Protein AF-A0A661FXD0-F1 (afdb_monomer)

Nearest PDB structures (foldseek):
  3cra-assembly1_B  TM=9.175E-01  e=1.785E-03  Escherichia coli K-12

Secondary structure (DSSP, 8-state):
-----HHHHHHHHHHHHHHHHHHHHHHHTT--HHHHHHHHHHHHHHHHHHHHHHHHHTT--GGGS-HHHHHHHHHHHHHHHHHHT--

pLDDT: mean 80.23, std 15.44, range [31.92, 96.69]

Sequence (87 aa):
AAECSANDQQIADELGDVLFSVVNLARHLSVDPEQALAQANQKFEKRFRDMEQEANSSRRQFSNMDMNTLDACWQAAKKRCSVSDGN

Solvent-accessible surface area (backbone atoms only — not comparable to full-atom values): 5010 Å² total; per-residue (Å²): 130,87,82,73,49,76,64,54,52,50,52,52,52,55,51,47,53,51,53,50,51,52,45,50,50,28,52,75,70,73,41,60,53,68,60,52,50,51,51,51,49,52,54,48,51,53,32,50,52,48,38,52,52,53,27,59,74,67,75,43,61,73,90,78,54,52,70,70,55,51,50,53,40,47,55,52,25,50,57,58,52,61,66,70,82,71,123

Structure (mmCIF, N/CA/C/O backbone):
data_AF-A0A661FXD0-F1
#
_entry.id   AF-A0A661FXD0-F1
#
loop_
_atom_site.group_PDB
_atom_site.id
_atom_site.type_symbol
_atom_site.label_atom_id
_atom_site.label_alt_id
_atom_site.label_comp_id
_atom_site.label_asym_id
_atom_site.label_entity_id
_atom_site.label_seq_id
_atom_site.pdbx_PDB_ins_code
_atom_site.Cartn_x
_atom_site.Cartn_y
_atom_site.Cartn_z
_atom_site.occupancy
_atom_site.B_iso_or_equiv
_atom_site.auth_seq_id
_atom_site.auth_comp_id
_atom_site.auth_asym_id
_atom_site.auth_atom_id
_atom_site.pdbx_PDB_model_num
ATOM 1 N N . ALA A 1 1 ? 16.578 19.937 11.139 1.00 37.34 1 ALA A N 1
ATOM 2 C CA . ALA A 1 1 ? 15.158 19.559 11.244 1.00 37.34 1 ALA A CA 1
ATOM 3 C C . ALA A 1 1 ? 14.444 20.313 10.141 1.00 37.34 1 ALA A C 1
ATOM 5 O O . ALA A 1 1 ? 14.618 21.522 10.077 1.00 37.34 1 ALA A O 1
ATOM 6 N N . ALA A 1 2 ? 13.829 19.602 9.197 1.00 47.59 2 ALA A N 1
ATOM 7 C CA . ALA A 1 2 ? 13.165 20.227 8.060 1.00 47.59 2 ALA A CA 1
ATOM 8 C C . ALA A 1 2 ? 12.013 21.102 8.572 1.00 47.59 2 ALA A C 1
ATOM 10 O O . ALA A 1 2 ? 11.206 20.642 9.377 1.00 47.59 2 ALA A O 1
ATOM 11 N N . GLU A 1 3 ? 11.991 22.365 8.157 1.00 51.69 3 GLU A N 1
ATOM 12 C CA . GLU A 1 3 ? 10.857 23.263 8.350 1.00 51.69 3 GLU A CA 1
ATOM 13 C C . GLU A 1 3 ? 9.692 22.706 7.524 1.00 51.69 3 GLU A C 1
ATOM 15 O O . GLU A 1 3 ? 9.636 22.917 6.315 1.00 51.69 3 GLU A O 1
ATOM 20 N N . CYS A 1 4 ? 8.798 21.933 8.148 1.00 47.75 4 CYS A N 1
ATOM 21 C CA . CYS A 1 4 ? 7.518 21.600 7.529 1.00 47.75 4 CYS A CA 1
ATOM 22 C C . CYS A 1 4 ? 6.756 22.913 7.367 1.00 47.75 4 CYS A C 1
ATOM 24 O O . CYS A 1 4 ? 6.403 23.564 8.355 1.00 47.75 4 CYS A O 1
ATOM 26 N N . SER A 1 5 ? 6.550 23.330 6.121 1.00 58.53 5 SER A N 1
ATOM 27 C CA . SER A 1 5 ? 5.728 24.494 5.829 1.00 58.53 5 SER A CA 1
ATOM 28 C C . SER A 1 5 ? 4.309 24.221 6.342 1.00 58.53 5 SER A C 1
ATOM 30 O O . SER A 1 5 ? 3.881 23.069 6.401 1.00 58.53 5 SER A O 1
ATOM 32 N N . ALA A 1 6 ? 3.550 25.249 6.731 1.00 65.38 6 ALA A N 1
ATOM 33 C CA . ALA A 1 6 ? 2.181 25.063 7.235 1.00 65.38 6 ALA A CA 1
ATOM 34 C C . ALA A 1 6 ? 1.290 24.228 6.283 1.00 65.38 6 ALA A C 1
ATOM 36 O O . ALA A 1 6 ? 0.368 23.554 6.730 1.00 65.38 6 ALA A O 1
ATOM 37 N N . ASN A 1 7 ? 1.619 24.227 4.987 1.00 80.00 7 ASN A N 1
ATOM 38 C CA . ASN A 1 7 ? 0.986 23.412 3.958 1.00 80.00 7 ASN A CA 1
ATOM 39 C C . ASN A 1 7 ? 1.298 21.910 4.100 1.00 80.00 7 ASN A C 1
ATOM 41 O O . ASN A 1 7 ? 0.411 21.082 3.936 1.00 80.00 7 ASN A O 1
ATOM 45 N N . ASP A 1 8 ? 2.530 21.542 4.457 1.00 84.69 8 ASP A N 1
ATOM 46 C CA . ASP A 1 8 ? 2.916 20.137 4.651 1.00 84.69 8 ASP A CA 1
ATOM 47 C C . ASP A 1 8 ? 2.199 19.525 5.861 1.00 84.69 8 ASP A C 1
ATOM 49 O O . ASP A 1 8 ? 1.812 18.358 5.828 1.00 84.69 8 ASP A O 1
ATOM 53 N N . GLN A 1 9 ? 1.972 20.326 6.909 1.00 87.75 9 GLN A N 1
ATOM 54 C CA . GLN A 1 9 ? 1.188 19.898 8.067 1.00 87.75 9 GLN A CA 1
ATOM 55 C C . GLN A 1 9 ? -0.285 19.689 7.698 1.00 87.75 9 GLN A C 1
ATOM 57 O O . GLN A 1 9 ? -0.854 18.664 8.051 1.00 87.75 9 GLN A O 1
ATOM 62 N N . GLN A 1 10 ? -0.877 20.609 6.931 1.00 89.00 10 GLN A N 1
ATOM 63 C CA . GLN A 1 10 ? -2.250 20.453 6.439 1.00 89.00 10 GLN A CA 1
ATOM 64 C C . GLN A 1 10 ? -2.401 19.218 5.543 1.00 89.00 10 GLN A C 1
ATOM 66 O O . GLN A 1 10 ? -3.364 18.474 5.680 1.00 89.00 10 GLN A O 1
ATOM 71 N N . ILE A 1 11 ? -1.428 18.950 4.667 1.00 93.12 11 ILE A N 1
ATOM 72 C CA . ILE A 1 11 ? -1.419 17.737 3.839 1.00 93.12 11 ILE A CA 1
ATOM 73 C C . ILE A 1 11 ? -1.355 16.479 4.712 1.00 93.12 11 ILE A C 1
ATOM 75 O O . ILE A 1 11 ? -2.056 15.507 4.430 1.00 93.12 11 ILE A O 1
ATOM 79 N N . ALA A 1 12 ? -0.522 16.477 5.756 1.00 92.56 12 ALA A N 1
ATOM 80 C CA . ALA A 1 12 ? -0.419 15.347 6.674 1.00 92.56 12 ALA A CA 1
ATOM 81 C C . ALA A 1 12 ? -1.730 15.102 7.439 1.00 92.56 12 ALA A C 1
ATOM 83 O O . ALA A 1 12 ? -2.133 13.946 7.581 1.00 92.56 12 ALA A O 1
ATOM 84 N N . ASP A 1 13 ? -2.400 16.170 7.875 1.00 93.12 13 ASP A N 1
ATOM 85 C CA . ASP A 1 13 ? -3.679 16.097 8.585 1.00 93.12 13 ASP A CA 1
ATOM 86 C C . ASP A 1 13 ? -4.780 15.515 7.673 1.00 93.12 13 ASP A C 1
ATOM 88 O O . ASP A 1 13 ? -5.406 14.513 8.023 1.00 93.12 13 ASP A O 1
ATOM 92 N N . GLU A 1 14 ? -4.937 16.043 6.454 1.00 94.81 14 GLU A N 1
ATOM 93 C CA . GLU A 1 14 ? -5.913 15.544 5.468 1.00 94.81 14 GLU A CA 1
ATOM 94 C C . GLU A 1 14 ? -5.627 14.090 5.051 1.00 94.81 14 GLU A C 1
ATOM 96 O O . GLU A 1 14 ? -6.534 13.265 4.904 1.00 94.81 14 GLU A O 1
ATOM 101 N N . LEU A 1 15 ? -4.349 13.727 4.889 1.00 94.94 15 LEU A N 1
ATOM 102 C CA . LEU A 1 15 ? -3.959 12.343 4.613 1.00 94.94 15 LEU A CA 1
ATOM 103 C C . LEU A 1 15 ? -4.317 11.418 5.787 1.00 94.94 15 LEU A C 1
ATOM 105 O O . LEU A 1 15 ? -4.739 10.279 5.565 1.00 94.94 15 LEU A O 1
ATOM 109 N N . GLY A 1 16 ? -4.178 11.905 7.021 1.00 94.88 16 GLY A N 1
ATOM 110 C CA . GLY A 1 16 ? -4.612 11.215 8.232 1.00 94.88 16 GLY A CA 1
ATOM 111 C C . GLY A 1 16 ? -6.108 10.900 8.213 1.00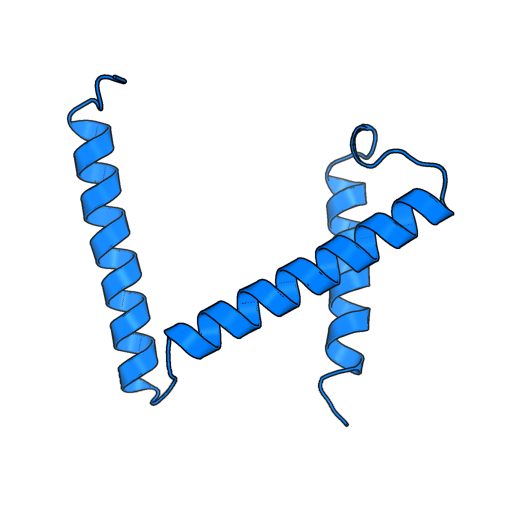 94.88 16 GLY A C 1
ATOM 112 O O . GLY A 1 16 ? -6.488 9.749 8.442 1.00 94.88 16 GLY A O 1
ATOM 113 N N . ASP A 1 17 ? -6.944 11.872 7.852 1.00 96.31 17 ASP A N 1
ATOM 114 C CA . ASP A 1 17 ? -8.399 11.700 7.759 1.00 96.31 17 ASP A CA 1
ATOM 115 C C . ASP A 1 17 ? -8.808 10.689 6.678 1.00 96.31 17 ASP A C 1
ATOM 117 O O . ASP A 1 17 ? -9.711 9.865 6.886 1.00 96.31 17 ASP A O 1
ATOM 121 N N . VAL A 1 18 ? -8.104 10.672 5.541 1.00 96.69 18 VAL A N 1
ATOM 122 C CA . VAL A 1 18 ? -8.302 9.657 4.493 1.00 96.69 18 VAL A CA 1
ATOM 123 C C . VAL A 1 18 ? -7.949 8.263 5.012 1.00 96.69 18 VAL A C 1
ATOM 125 O O . VAL A 1 18 ? -8.744 7.331 4.865 1.00 96.69 18 VAL A O 1
ATOM 128 N N . LEU A 1 19 ? -6.786 8.100 5.651 1.00 94.88 19 LEU A N 1
ATOM 129 C CA . LEU A 1 19 ? -6.364 6.812 6.211 1.00 94.88 19 LEU A CA 1
ATOM 130 C C . LEU A 1 19 ? -7.332 6.329 7.298 1.00 94.88 19 LEU A C 1
ATOM 132 O O . LEU A 1 19 ? -7.719 5.158 7.303 1.00 94.88 19 LEU A O 1
ATOM 136 N N . PHE A 1 20 ? -7.784 7.226 8.174 1.00 94.94 20 PHE A N 1
ATOM 137 C CA . PHE A 1 20 ? -8.779 6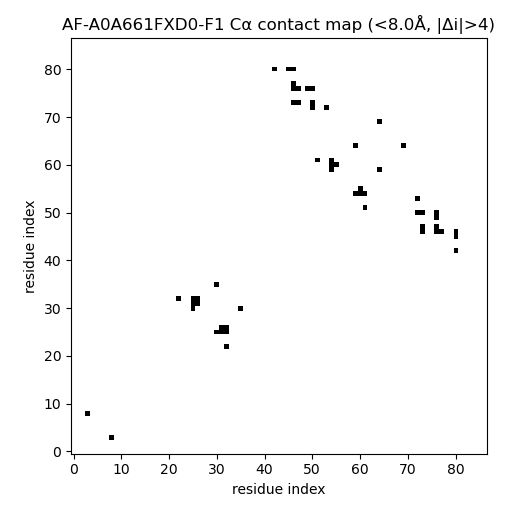.923 9.200 1.00 94.94 20 PHE A CA 1
ATOM 138 C C . PHE A 1 20 ? -10.114 6.480 8.590 1.00 94.94 20 PHE A C 1
ATOM 140 O O . PHE A 1 20 ? -10.704 5.487 9.023 1.00 94.94 20 PHE A O 1
ATOM 147 N N . SER A 1 21 ? -10.564 7.158 7.533 1.00 96.62 21 SER A N 1
ATOM 148 C CA . SER A 1 21 ? -11.774 6.785 6.794 1.00 96.62 21 SER A CA 1
ATOM 149 C C . SER A 1 21 ? -11.664 5.385 6.178 1.00 96.62 21 SER A C 1
ATOM 151 O O . SER A 1 21 ? -12.608 4.597 6.267 1.00 96.62 21 SER A O 1
ATOM 153 N N . VAL A 1 22 ? -10.501 5.027 5.621 1.00 95.56 22 VAL A N 1
ATOM 154 C CA . VAL A 1 22 ? -10.232 3.679 5.085 1.00 95.56 22 VAL A CA 1
ATOM 155 C C . VAL A 1 22 ? -10.236 2.620 6.192 1.00 95.56 22 VAL A C 1
ATOM 157 O O . VAL A 1 22 ? -10.827 1.552 6.019 1.00 95.56 22 VAL A O 1
ATOM 160 N N . VAL A 1 23 ? -9.631 2.911 7.346 1.00 94.69 23 VAL A N 1
ATOM 161 C CA . VAL A 1 23 ? -9.648 2.011 8.512 1.00 94.69 23 VAL A CA 1
ATOM 162 C C . VAL A 1 23 ? -11.079 1.785 9.005 1.00 94.69 23 VAL A C 1
ATOM 164 O O . VAL A 1 23 ? -11.468 0.645 9.261 1.00 94.69 23 VAL A O 1
ATOM 167 N N . ASN A 1 24 ? -11.894 2.838 9.086 1.00 94.56 24 ASN A N 1
ATOM 168 C CA . ASN A 1 24 ? -13.301 2.707 9.463 1.00 94.56 24 ASN A CA 1
ATOM 169 C C . ASN A 1 24 ? -14.091 1.881 8.450 1.00 94.56 24 ASN A C 1
ATOM 171 O O . ASN A 1 24 ? -14.877 1.022 8.849 1.00 94.56 24 ASN A O 1
ATOM 175 N N . LEU A 1 25 ? -13.853 2.074 7.151 1.00 94.81 25 LEU A N 1
ATOM 176 C CA . LEU A 1 25 ? -14.462 1.246 6.114 1.00 94.81 25 LEU A CA 1
ATOM 177 C C . LEU A 1 25 ? -14.100 -0.236 6.290 1.00 94.81 25 LEU A C 1
ATOM 179 O O . LEU A 1 25 ? -14.989 -1.084 6.243 1.00 94.81 25 LEU A O 1
ATOM 183 N N . ALA A 1 26 ? -12.829 -0.558 6.550 1.00 94.00 26 ALA A N 1
ATOM 184 C CA . ALA A 1 26 ? -12.408 -1.933 6.821 1.00 94.00 26 ALA A CA 1
ATOM 185 C C . ALA A 1 26 ? -13.170 -2.532 8.017 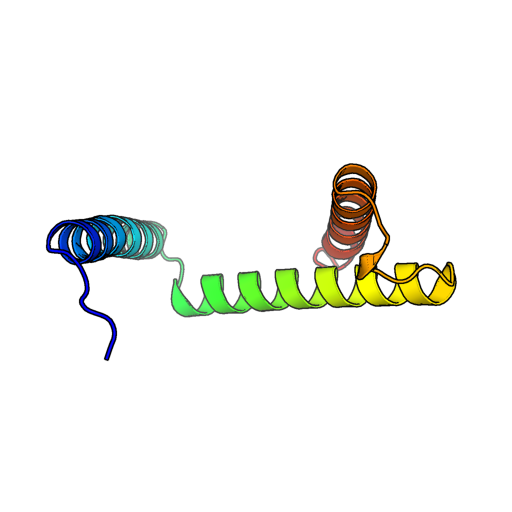1.00 94.00 26 ALA A C 1
ATOM 187 O O . ALA A 1 26 ? -13.707 -3.636 7.911 1.00 94.00 26 ALA A O 1
ATOM 188 N N . ARG A 1 27 ? -13.329 -1.767 9.109 1.00 92.12 27 ARG A N 1
ATOM 189 C CA . ARG A 1 27 ? -14.127 -2.186 10.276 1.00 92.12 27 ARG A CA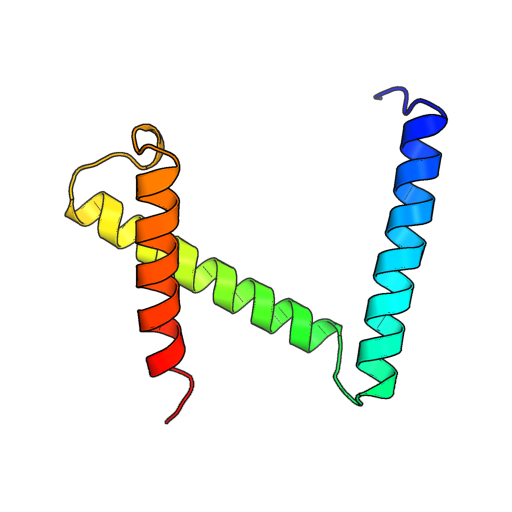 1
ATOM 190 C C . ARG A 1 27 ? -15.597 -2.421 9.924 1.00 92.12 27 ARG A C 1
ATOM 192 O O . ARG A 1 27 ? -16.160 -3.422 10.358 1.00 92.12 27 ARG A O 1
ATOM 199 N N . HIS A 1 28 ? -16.211 -1.547 9.124 1.00 94.75 28 HIS A N 1
ATOM 200 C CA . HIS A 1 28 ? -17.591 -1.725 8.653 1.00 94.75 28 HIS A CA 1
ATOM 201 C C . HIS A 1 28 ? -17.765 -2.988 7.801 1.00 94.75 28 HIS A C 1
ATOM 203 O O . HIS A 1 28 ? -18.810 -3.631 7.863 1.00 94.75 28 HIS A O 1
ATOM 209 N N . LEU A 1 29 ? -16.735 -3.372 7.049 1.00 94.81 29 LEU A N 1
ATOM 210 C CA . LEU A 1 29 ? -16.703 -4.601 6.256 1.00 94.81 29 LEU A CA 1
ATOM 211 C C . LEU A 1 29 ? -16.287 -5.841 7.067 1.00 94.81 29 LEU A C 1
ATOM 213 O O . LEU A 1 29 ? -16.158 -6.919 6.493 1.00 94.81 29 LEU A O 1
ATOM 217 N N . SER A 1 30 ? -16.093 -5.716 8.386 1.00 93.81 30 SER A N 1
ATOM 218 C CA . SER A 1 30 ? -15.576 -6.783 9.262 1.00 93.81 30 SER A CA 1
ATOM 219 C C . SER A 1 30 ? -14.211 -7.336 8.823 1.00 93.81 30 SER A C 1
ATOM 221 O O . SER A 1 30 ? -13.891 -8.497 9.071 1.00 93.81 30 SER A O 1
ATOM 223 N N . VAL A 1 31 ? -13.400 -6.502 8.172 1.00 93.69 31 VAL A N 1
ATOM 224 C CA . VAL A 1 31 ? -12.019 -6.807 7.790 1.00 93.69 31 VAL A CA 1
ATOM 225 C C . VAL A 1 31 ? -11.084 -6.207 8.835 1.00 93.69 31 VAL A C 1
ATOM 227 O O . VAL A 1 31 ? -11.233 -5.046 9.213 1.00 93.69 31 VAL A O 1
ATOM 230 N N . ASP A 1 32 ? -10.098 -6.982 9.282 1.00 92.19 32 ASP A N 1
ATOM 231 C CA . ASP A 1 32 ? -9.015 -6.472 10.122 1.00 92.19 32 ASP A CA 1
ATOM 232 C C . ASP A 1 32 ? -8.054 -5.627 9.255 1.00 92.19 32 ASP A C 1
ATOM 234 O O . ASP A 1 32 ? -7.396 -6.176 8.363 1.00 92.19 32 ASP A O 1
ATOM 238 N N . PRO A 1 33 ? -7.978 -4.298 9.466 1.00 90.56 33 PRO A N 1
ATOM 239 C CA . PRO A 1 33 ? -7.162 -3.412 8.642 1.00 90.56 33 PRO A CA 1
ATOM 240 C C . PRO A 1 33 ? -5.658 -3.676 8.788 1.00 90.56 33 PRO A C 1
ATOM 242 O O . PRO A 1 33 ? -4.926 -3.514 7.813 1.00 90.56 33 PRO A O 1
ATOM 245 N N . GLU A 1 34 ? -5.191 -4.105 9.965 1.00 91.44 34 GLU A N 1
ATOM 246 C CA . GLU A 1 34 ? -3.780 -4.421 10.203 1.00 91.44 34 GLU A CA 1
ATOM 247 C C . GLU A 1 34 ? -3.389 -5.674 9.420 1.00 91.44 34 GLU A C 1
ATOM 249 O O . GLU A 1 34 ? -2.411 -5.666 8.668 1.00 91.44 34 GLU A O 1
ATOM 254 N N . GLN A 1 35 ? -4.202 -6.730 9.513 1.00 91.56 35 GLN A N 1
ATOM 255 C CA . GLN A 1 35 ? -3.969 -7.955 8.749 1.00 91.56 35 GLN A CA 1
ATOM 256 C C . GLN A 1 35 ? -4.090 -7.721 7.240 1.00 91.56 35 GLN A C 1
ATOM 258 O O . GLN A 1 35 ? -3.266 -8.224 6.475 1.00 91.56 35 GLN A O 1
ATOM 263 N N . ALA A 1 36 ? -5.079 -6.941 6.794 1.00 90.44 36 ALA A N 1
ATOM 264 C CA . A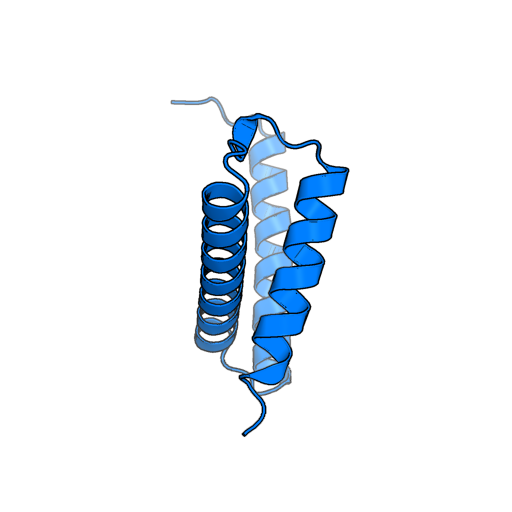LA A 1 36 ? -5.243 -6.605 5.382 1.00 90.44 36 ALA A CA 1
ATOM 265 C C . ALA A 1 36 ? -4.026 -5.842 4.835 1.00 90.44 36 ALA A C 1
ATOM 267 O O . ALA A 1 36 ? -3.536 -6.156 3.746 1.00 90.44 36 ALA A O 1
ATOM 268 N N . LEU A 1 37 ? -3.496 -4.887 5.607 1.00 91.38 37 LEU A N 1
ATOM 269 C CA . LEU A 1 37 ? -2.283 -4.155 5.254 1.00 91.38 37 LEU A CA 1
ATOM 270 C C . LEU A 1 37 ? -1.050 -5.069 5.249 1.00 91.38 37 LEU A C 1
ATOM 272 O O . LEU A 1 37 ? -0.262 -5.025 4.305 1.00 91.38 37 LEU A O 1
ATOM 276 N N . ALA A 1 38 ? -0.901 -5.943 6.247 1.00 91.44 38 ALA A N 1
ATOM 277 C CA . ALA A 1 38 ? 0.194 -6.909 6.308 1.00 91.44 38 ALA A CA 1
ATOM 278 C C . ALA A 1 38 ? 0.192 -7.854 5.093 1.00 91.44 38 ALA A C 1
ATOM 280 O O . ALA A 1 38 ? 1.229 -8.061 4.462 1.00 91.44 38 ALA A O 1
ATOM 281 N N . GLN A 1 39 ? -0.977 -8.368 4.700 1.00 90.75 39 GLN A N 1
ATOM 282 C CA . GLN A 1 39 ? -1.126 -9.192 3.498 1.00 90.75 39 GLN A CA 1
ATOM 283 C C . GLN A 1 39 ? -0.825 -8.407 2.216 1.00 90.75 39 GLN A C 1
ATOM 285 O O . GLN A 1 39 ? -0.200 -8.938 1.295 1.00 90.75 39 GLN A O 1
ATOM 290 N N . ALA A 1 40 ? -1.249 -7.143 2.134 1.00 89.75 40 ALA A N 1
ATOM 291 C CA . ALA A 1 40 ? -0.924 -6.281 1.002 1.00 89.75 40 ALA A CA 1
ATOM 292 C C . ALA A 1 40 ? 0.594 -6.059 0.883 1.00 89.75 40 ALA A C 1
ATOM 294 O O . ALA A 1 40 ? 1.139 -6.193 -0.216 1.00 89.75 40 ALA A O 1
ATOM 295 N N . ASN A 1 41 ? 1.278 -5.819 2.006 1.00 91.88 41 ASN A N 1
ATOM 296 C CA . ASN A 1 41 ? 2.733 -5.672 2.065 1.00 91.88 41 ASN A CA 1
ATOM 297 C C . ASN A 1 41 ? 3.452 -6.956 1.636 1.00 91.88 41 ASN A C 1
ATOM 299 O O . ASN A 1 41 ? 4.342 -6.896 0.793 1.00 91.88 41 ASN A O 1
ATOM 303 N N . GLN A 1 42 ? 3.023 -8.125 2.120 1.00 89.56 42 GLN A N 1
ATOM 304 C CA . GLN A 1 42 ? 3.582 -9.415 1.693 1.00 89.56 42 GLN A CA 1
ATOM 305 C C . GLN A 1 42 ? 3.390 -9.661 0.189 1.00 89.56 42 GLN A C 1
ATOM 307 O O . GLN A 1 42 ? 4.310 -10.107 -0.498 1.00 89.56 42 GLN A O 1
ATOM 312 N N . LYS A 1 43 ? 2.211 -9.333 -0.360 1.00 86.81 43 LYS A N 1
ATOM 313 C CA . LYS A 1 43 ? 1.948 -9.422 -1.807 1.00 86.81 43 LYS A CA 1
ATOM 314 C C . LYS A 1 43 ? 2.840 -8.474 -2.603 1.00 86.81 43 LYS A C 1
ATOM 316 O O . LYS A 1 43 ? 3.299 -8.846 -3.682 1.00 86.81 43 LYS A O 1
ATOM 321 N N . PHE A 1 44 ? 3.068 -7.263 -2.100 1.00 89.12 44 PHE A N 1
ATOM 322 C CA . PHE A 1 44 ? 3.976 -6.302 -2.718 1.00 89.12 44 PHE A CA 1
ATOM 323 C C . PHE A 1 44 ? 5.417 -6.821 -2.709 1.00 89.12 44 PHE A C 1
ATOM 325 O O . PHE A 1 44 ? 6.053 -6.868 -3.760 1.00 89.12 44 PHE A O 1
ATOM 332 N N . GLU A 1 45 ? 5.894 -7.292 -1.558 1.00 90.25 45 GLU A N 1
ATOM 333 C CA . GLU A 1 45 ? 7.234 -7.850 -1.393 1.00 90.25 45 GLU A CA 1
ATOM 334 C C . GLU A 1 45 ? 7.468 -9.050 -2.317 1.00 90.25 45 GLU A C 1
ATOM 336 O O . GLU A 1 45 ? 8.477 -9.101 -3.019 1.00 90.25 45 GLU A O 1
ATOM 341 N N . LYS A 1 46 ? 6.518 -9.991 -2.380 1.00 87.56 46 LYS A N 1
ATOM 342 C CA . LYS A 1 46 ? 6.609 -11.165 -3.260 1.00 87.56 46 LYS A CA 1
ATOM 343 C C . LYS A 1 46 ? 6.731 -10.754 -4.727 1.00 87.56 46 LYS A C 1
ATOM 345 O O . LYS A 1 46 ? 7.623 -11.227 -5.422 1.00 87.56 46 LYS A O 1
ATOM 350 N N . ARG A 1 47 ? 5.893 -9.817 -5.187 1.00 85.69 47 ARG A N 1
ATOM 351 C CA . ARG A 1 47 ? 5.963 -9.300 -6.565 1.00 85.69 47 ARG A CA 1
ATOM 352 C C . ARG A 1 47 ? 7.284 -8.595 -6.844 1.00 85.69 47 ARG A C 1
ATOM 354 O O . ARG A 1 47 ? 7.831 -8.762 -7.927 1.00 85.69 47 ARG A O 1
ATOM 361 N N . PHE A 1 48 ? 7.793 -7.830 -5.883 1.00 86.25 48 PHE A N 1
ATOM 362 C CA . PHE A 1 48 ? 9.068 -7.140 -6.029 1.00 86.25 48 PHE A CA 1
ATOM 363 C C . PHE A 1 48 ? 10.233 -8.131 -6.148 1.00 86.25 48 PHE A C 1
ATOM 365 O O . PHE A 1 48 ? 11.040 -8.016 -7.068 1.00 86.25 48 PHE A O 1
ATOM 372 N N . ARG A 1 49 ? 10.267 -9.163 -5.295 1.00 85.75 49 ARG A N 1
ATOM 373 C CA . ARG A 1 49 ? 11.253 -10.253 -5.379 1.00 85.75 49 ARG A CA 1
ATOM 374 C C . ARG A 1 49 ? 11.165 -11.007 -6.709 1.00 85.75 49 ARG A C 1
ATOM 376 O O . ARG A 1 49 ? 12.194 -11.284 -7.317 1.00 85.75 49 ARG A O 1
ATOM 383 N N . ASP A 1 50 ? 9.957 -11.296 -7.193 1.00 84.25 50 ASP A N 1
ATOM 384 C CA . ASP A 1 50 ? 9.754 -11.944 -8.496 1.00 84.25 50 ASP A CA 1
ATOM 385 C C . ASP A 1 50 ? 10.298 -11.081 -9.643 1.00 84.25 50 ASP A C 1
ATOM 387 O O . ASP A 1 50 ? 10.935 -11.592 -10.564 1.00 84.25 50 ASP A O 1
ATOM 391 N N . MET A 1 51 ? 10.065 -9.766 -9.602 1.00 82.56 51 MET A N 1
ATOM 392 C CA . MET A 1 51 ? 10.648 -8.863 -10.593 1.00 82.56 51 MET A CA 1
ATOM 393 C C . MET A 1 51 ? 12.177 -8.847 -10.502 1.00 82.56 51 MET A C 1
ATOM 395 O O . MET A 1 51 ? 12.844 -8.855 -11.535 1.00 82.56 51 MET A O 1
ATOM 399 N N . GLU A 1 52 ? 12.748 -8.816 -9.295 1.00 82.75 52 GLU A N 1
ATOM 400 C CA . GLU A 1 52 ? 14.201 -8.813 -9.087 1.00 82.75 52 GLU A CA 1
ATOM 401 C C . GLU A 1 52 ? 14.854 -10.084 -9.657 1.00 82.75 52 GLU A C 1
ATOM 403 O O . GLU A 1 52 ? 15.882 -10.014 -10.336 1.00 82.75 52 GLU A O 1
ATOM 408 N N . GLN A 1 53 ? 14.222 -11.245 -9.466 1.00 82.31 53 GLN A N 1
ATOM 409 C CA . GLN A 1 53 ? 14.670 -12.511 -10.054 1.00 82.31 53 GLN A CA 1
ATOM 410 C C . GLN A 1 53 ? 14.644 -12.496 -11.589 1.00 82.31 53 GLN A C 1
ATOM 412 O O . GLN A 1 53 ? 15.595 -12.958 -12.226 1.00 82.31 53 GLN A O 1
ATOM 417 N N . GLU A 1 54 ? 13.594 -11.941 -12.196 1.00 78.12 54 GLU A N 1
ATOM 418 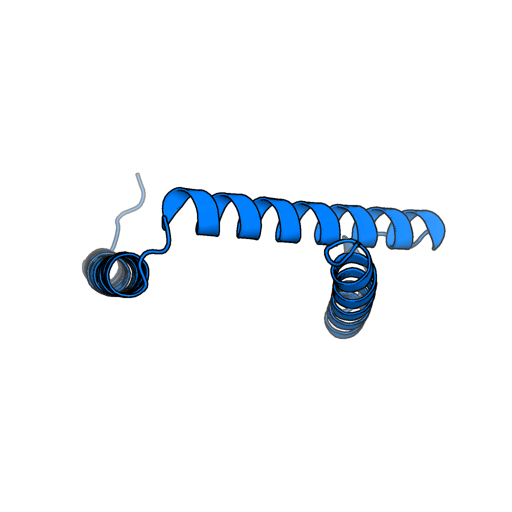C CA . GLU A 1 54 ? 13.481 -11.790 -13.656 1.00 78.12 54 GLU A CA 1
ATOM 419 C C . GLU A 1 54 ? 14.561 -10.859 -14.220 1.00 78.12 54 GLU A C 1
ATOM 421 O O . GLU A 1 54 ? 15.191 -11.152 -15.244 1.00 78.12 54 GLU A O 1
ATOM 426 N N . ALA A 1 55 ? 14.827 -9.750 -13.528 1.00 77.75 55 ALA A N 1
ATOM 427 C CA . ALA A 1 55 ? 15.863 -8.801 -13.916 1.00 77.75 55 ALA A CA 1
ATOM 428 C C . ALA A 1 55 ? 17.263 -9.429 -13.860 1.00 77.75 55 ALA A C 1
ATOM 430 O O . ALA A 1 55 ? 18.033 -9.321 -14.823 1.00 77.75 55 ALA A O 1
ATOM 431 N N . ASN A 1 56 ? 17.553 -10.164 -12.781 1.00 76.50 56 ASN A N 1
ATOM 432 C CA . ASN A 1 56 ? 18.802 -10.904 -12.615 1.00 76.50 56 ASN A CA 1
ATOM 433 C C . ASN A 1 56 ? 18.973 -11.982 -13.695 1.00 76.50 56 ASN A C 1
ATOM 435 O O . ASN A 1 56 ? 20.041 -12.085 -14.303 1.00 76.50 56 ASN A O 1
ATOM 439 N N . SER A 1 57 ? 17.909 -12.729 -14.001 1.00 75.44 57 SER A N 1
ATOM 440 C CA . SER A 1 57 ? 17.906 -13.757 -15.055 1.00 75.44 57 SER A CA 1
ATOM 441 C C . SER A 1 57 ? 18.150 -13.162 -16.445 1.00 75.44 57 SER A C 1
ATOM 443 O O . SER A 1 57 ? 18.843 -13.751 -17.274 1.00 75.44 57 SER A O 1
ATOM 445 N N . SER A 1 58 ? 17.650 -11.950 -16.681 1.00 69.50 58 SER A N 1
ATOM 446 C CA . SER A 1 58 ? 17.807 -11.222 -17.943 1.00 69.50 58 SER A CA 1
ATOM 447 C C . SER A 1 58 ? 19.140 -10.463 -18.065 1.00 69.50 58 SER A C 1
ATOM 449 O O . SER A 1 58 ? 19.349 -9.775 -19.066 1.00 69.50 58 SER A O 1
ATOM 451 N N . ARG A 1 59 ? 20.035 -10.539 -17.059 1.00 67.75 59 ARG A N 1
ATOM 452 C CA . ARG A 1 59 ? 21.265 -9.720 -16.920 1.00 67.75 59 ARG A CA 1
ATOM 453 C C . ARG A 1 59 ? 21.041 -8.213 -17.113 1.00 67.75 59 ARG A C 1
ATOM 455 O O . ARG A 1 59 ? 21.954 -7.486 -17.506 1.00 67.75 59 ARG A O 1
ATOM 462 N N . ARG A 1 60 ? 19.828 -7.727 -16.856 1.00 64.75 60 ARG A N 1
ATOM 463 C CA . ARG A 1 60 ? 19.486 -6.306 -16.945 1.00 64.75 60 ARG A CA 1
ATOM 464 C C . ARG A 1 60 ? 19.407 -5.761 -15.531 1.00 64.75 60 ARG A C 1
ATOM 466 O O . ARG A 1 60 ? 18.651 -6.275 -14.715 1.00 64.75 60 ARG A O 1
ATOM 473 N N . GLN A 1 61 ? 20.174 -4.715 -15.239 1.00 64.62 61 GLN A N 1
ATOM 474 C CA . GLN A 1 61 ? 20.025 -4.010 -13.971 1.00 64.62 61 GLN A CA 1
ATOM 475 C C . GLN A 1 61 ? 18.663 -3.317 -13.928 1.00 64.62 61 GLN A C 1
ATOM 477 O O . GLN A 1 61 ? 18.288 -2.620 -14.871 1.00 64.62 61 GLN A O 1
ATOM 482 N N . PHE A 1 62 ? 17.953 -3.488 -12.814 1.00 64.19 62 PHE A N 1
ATOM 483 C CA . PHE A 1 62 ? 16.659 -2.857 -12.543 1.00 64.19 62 PHE A CA 1
ATOM 484 C C . PHE A 1 62 ? 16.695 -1.334 -12.730 1.00 64.19 62 PHE A C 1
ATOM 486 O O . PHE A 1 62 ? 15.753 -0.743 -13.244 1.00 64.19 62 PHE A O 1
ATOM 493 N N . SER A 1 63 ? 17.825 -0.714 -12.375 1.00 66.38 63 SER A N 1
ATOM 494 C CA . SER A 1 63 ? 18.082 0.724 -12.505 1.00 66.38 63 SER A CA 1
ATOM 495 C C . SER A 1 63 ? 18.121 1.231 -13.948 1.00 66.38 63 SER A C 1
ATOM 497 O O . SER A 1 63 ? 17.983 2.427 -14.169 1.00 66.38 63 SER A O 1
ATOM 499 N N . ASN A 1 64 ? 18.322 0.338 -14.921 1.00 68.75 64 ASN A N 1
ATOM 500 C CA . ASN A 1 64 ? 18.452 0.687 -16.337 1.00 68.75 64 ASN A CA 1
ATOM 501 C C . ASN A 1 64 ? 17.198 0.309 -17.143 1.00 68.75 64 ASN A C 1
ATOM 503 O O . ASN A 1 64 ? 17.208 0.401 -18.370 1.00 68.75 64 ASN A O 1
ATOM 507 N N . MET A 1 65 ? 16.142 -0.171 -16.480 1.00 68.81 65 MET A N 1
ATOM 508 C CA . MET A 1 65 ? 14.878 -0.500 -17.131 1.00 68.81 65 MET A CA 1
ATOM 509 C C . MET A 1 65 ? 14.000 0.744 -17.256 1.00 68.81 65 MET A C 1
ATOM 511 O O . MET A 1 65 ? 13.850 1.510 -16.309 1.00 68.81 65 MET A O 1
ATOM 515 N N . ASP A 1 66 ? 13.389 0.917 -18.427 1.00 79.94 66 ASP A N 1
ATOM 516 C CA . ASP A 1 66 ? 12.373 1.947 -18.641 1.00 79.94 66 ASP A CA 1
ATOM 517 C C . ASP A 1 66 ? 11.130 1.681 -17.773 1.00 79.94 66 ASP A C 1
ATOM 519 O O . ASP A 1 66 ? 10.796 0.527 -17.485 1.00 79.94 66 ASP A O 1
ATOM 523 N N . MET A 1 67 ? 10.403 2.742 -17.412 1.00 77.00 67 MET A N 1
ATOM 524 C CA . MET A 1 67 ? 9.184 2.670 -16.601 1.00 77.00 67 MET A CA 1
ATOM 525 C C . MET A 1 67 ? 8.146 1.722 -17.220 1.00 77.00 67 MET A C 1
ATOM 527 O O . MET A 1 67 ? 7.523 0.946 -16.499 1.00 77.00 67 MET A O 1
ATOM 531 N N . ASN A 1 68 ? 8.026 1.693 -18.553 1.00 81.62 68 ASN A N 1
ATOM 532 C CA . ASN A 1 68 ? 7.129 0.760 -19.247 1.00 81.62 68 ASN A CA 1
ATOM 533 C C . ASN A 1 68 ? 7.560 -0.704 -19.084 1.00 81.62 68 ASN A C 1
ATOM 535 O O . ASN A 1 68 ? 6.729 -1.605 -18.990 1.00 81.62 68 ASN A O 1
ATOM 539 N N . THR A 1 69 ? 8.871 -0.953 -19.043 1.00 76.75 69 THR A N 1
ATOM 540 C CA . THR A 1 69 ? 9.415 -2.301 -18.826 1.00 76.75 69 THR A CA 1
ATOM 541 C C . THR A 1 69 ? 9.187 -2.742 -17.383 1.00 76.75 69 THR A C 1
ATOM 543 O O . THR A 1 69 ? 8.808 -3.887 -17.146 1.00 76.75 69 THR A O 1
ATOM 546 N N . LEU A 1 70 ? 9.360 -1.829 -16.422 1.00 79.31 70 LEU A N 1
ATOM 547 C CA . LEU A 1 70 ? 9.065 -2.085 -15.013 1.00 79.31 70 LEU A CA 1
ATOM 548 C C . LEU A 1 70 ? 7.578 -2.385 -14.793 1.00 79.31 70 LEU A C 1
ATOM 550 O O . LEU A 1 70 ? 7.264 -3.358 -14.111 1.00 79.31 70 LEU A O 1
ATOM 554 N N . ASP A 1 71 ? 6.667 -1.629 -15.413 1.00 82.44 71 ASP A N 1
ATOM 555 C CA . ASP A 1 71 ? 5.233 -1.924 -15.323 1.00 82.44 71 ASP A CA 1
ATOM 556 C C . ASP A 1 71 ? 4.898 -3.285 -15.953 1.00 82.44 71 ASP A C 1
ATOM 558 O O . ASP A 1 71 ? 4.229 -4.106 -15.328 1.00 82.44 71 ASP A O 1
ATOM 562 N N . ALA A 1 72 ? 5.450 -3.612 -17.127 1.00 82.75 72 ALA A N 1
ATOM 563 C CA . ALA A 1 72 ? 5.254 -4.927 -17.744 1.00 82.75 72 ALA A CA 1
ATOM 564 C C . ALA A 1 72 ? 5.740 -6.084 -16.843 1.00 82.75 72 ALA A C 1
ATOM 566 O O . ALA A 1 72 ? 5.029 -7.082 -16.673 1.00 82.75 72 ALA A O 1
ATOM 567 N N . CYS A 1 73 ? 6.912 -5.937 -16.215 1.00 78.69 73 CYS A N 1
ATOM 568 C CA . CYS A 1 73 ? 7.440 -6.894 -15.241 1.00 78.69 73 CYS A CA 1
ATOM 569 C C . CYS A 1 73 ? 6.540 -7.004 -13.998 1.00 78.69 73 CYS A C 1
ATOM 571 O O . CYS A 1 73 ? 6.277 -8.112 -13.524 1.00 78.69 73 CYS A O 1
ATOM 573 N N . TRP A 1 74 ? 6.012 -5.884 -13.501 1.00 82.38 74 TRP A N 1
ATOM 574 C CA . TRP A 1 74 ? 5.085 -5.853 -12.370 1.00 82.38 74 TRP A CA 1
ATOM 575 C C . TRP A 1 74 ? 3.759 -6.552 -12.695 1.00 82.38 74 TRP A C 1
ATOM 577 O O . TRP A 1 74 ? 3.273 -7.366 -11.904 1.00 82.38 74 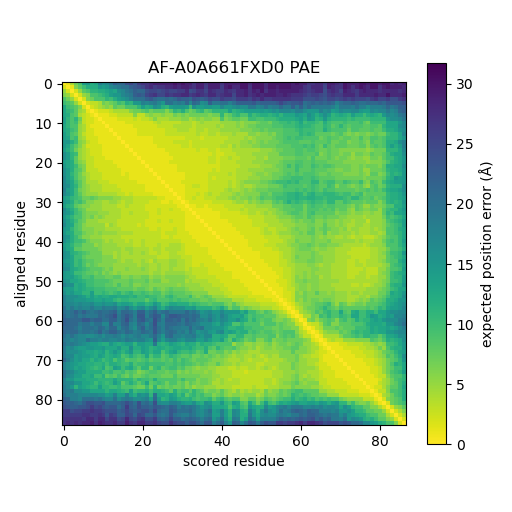TRP A O 1
ATOM 587 N N . GLN A 1 75 ? 3.192 -6.315 -13.882 1.00 84.19 75 GLN A N 1
ATOM 588 C CA . GLN A 1 75 ? 1.984 -7.006 -14.342 1.00 84.19 75 GLN A CA 1
ATOM 589 C C . GLN A 1 75 ? 2.217 -8.517 -14.485 1.00 84.19 75 GLN A C 1
ATOM 591 O O . GLN A 1 75 ? 1.353 -9.313 -14.106 1.00 84.19 75 GLN A O 1
ATOM 596 N N . ALA A 1 76 ? 3.385 -8.933 -14.985 1.00 83.38 76 ALA A N 1
ATOM 597 C CA . ALA A 1 76 ? 3.757 -10.344 -15.070 1.00 83.38 76 ALA A CA 1
ATOM 598 C C . ALA A 1 76 ? 3.880 -10.992 -13.677 1.00 83.38 76 ALA A C 1
ATOM 600 O O . ALA A 1 76 ? 3.290 -12.049 -13.435 1.00 83.38 76 ALA A O 1
ATOM 601 N N . ALA A 1 77 ? 4.561 -10.331 -12.734 1.00 83.69 77 ALA A N 1
ATOM 602 C CA . ALA A 1 77 ? 4.680 -10.788 -11.3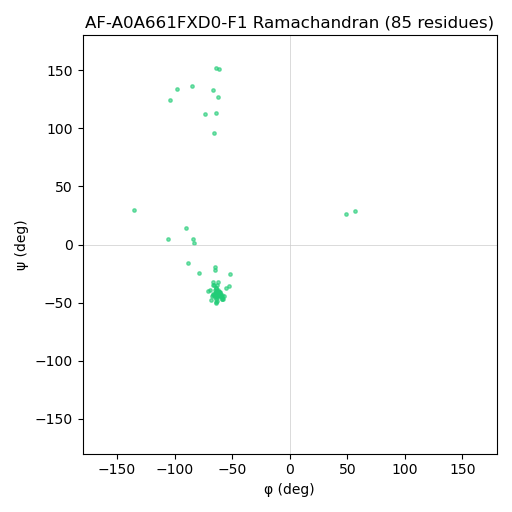48 1.00 83.69 77 ALA A CA 1
ATOM 603 C C . ALA A 1 77 ? 3.311 -10.881 -10.649 1.00 83.69 77 ALA A C 1
ATOM 605 O O . ALA A 1 77 ? 3.007 -11.866 -9.972 1.00 83.69 77 ALA A O 1
ATOM 606 N N . LYS A 1 78 ? 2.425 -9.902 -10.879 1.00 82.62 78 LYS A N 1
ATOM 607 C CA . LYS A 1 78 ? 1.052 -9.908 -10.357 1.00 82.62 78 LYS A CA 1
ATOM 608 C C . LYS A 1 78 ? 0.255 -11.125 -10.840 1.00 82.62 78 LYS A C 1
ATOM 610 O O . LYS A 1 78 ? -0.405 -11.755 -10.014 1.00 82.62 78 LYS A O 1
ATOM 615 N N . LYS A 1 79 ? 0.350 -11.479 -12.131 1.00 82.06 79 LYS A N 1
ATOM 616 C CA . LYS A 1 79 ? -0.317 -12.663 -12.709 1.00 82.06 79 LYS A CA 1
ATOM 617 C C . LYS A 1 79 ? 0.192 -13.975 -12.107 1.00 82.06 79 LYS A C 1
ATOM 619 O O . LYS A 1 79 ? -0.613 -14.857 -11.822 1.00 82.06 79 LYS A O 1
ATOM 624 N N . ARG A 1 80 ? 1.502 -14.103 -11.871 1.00 76.00 80 ARG A N 1
ATOM 625 C CA . ARG A 1 80 ? 2.090 -15.299 -11.238 1.00 76.00 80 ARG A CA 1
ATOM 626 C C . ARG A 1 80 ? 1.656 -15.462 -9.783 1.00 76.00 80 ARG A C 1
ATOM 628 O O . ARG A 1 80 ? 1.275 -16.556 -9.381 1.00 76.00 80 ARG A O 1
ATOM 635 N N . CYS A 1 81 ? 1.636 -14.371 -9.016 1.00 65.81 81 CYS A N 1
ATOM 636 C CA . CYS A 1 81 ? 1.170 -14.399 -7.629 1.00 65.81 81 CYS A CA 1
ATOM 637 C C . CYS A 1 81 ? -0.317 -14.770 -7.505 1.00 65.81 81 CYS A C 1
ATOM 639 O O . CYS A 1 81 ? -0.654 -15.556 -6.628 1.00 65.81 81 CYS A O 1
ATOM 641 N N . SER A 1 82 ? -1.199 -14.276 -8.388 1.00 57.62 82 SER A N 1
ATOM 642 C CA . SER A 1 82 ? -2.639 -14.586 -8.311 1.00 57.62 82 SER A CA 1
ATOM 643 C C . SER A 1 82 ? -2.991 -16.058 -8.548 1.00 57.62 82 SER A C 1
ATOM 645 O O . SER A 1 82 ? -4.052 -16.491 -8.120 1.00 57.62 82 SER A O 1
ATOM 647 N N . VAL A 1 83 ? -2.122 -16.830 -9.210 1.00 55.75 83 VAL A N 1
ATOM 648 C CA . VAL A 1 83 ? -2.335 -18.272 -9.442 1.00 55.75 83 VAL A CA 1
ATOM 649 C C . VAL A 1 83 ? -2.004 -19.101 -8.192 1.00 55.75 83 VAL A C 1
ATOM 651 O O . VAL A 1 83 ? -2.539 -20.189 -8.019 1.00 55.75 83 VAL A O 1
ATOM 654 N N . SER A 1 84 ? -1.153 -18.585 -7.298 1.00 46.00 84 SER A N 1
ATOM 655 C CA . SER A 1 84 ? -0.703 -19.294 -6.092 1.00 46.00 84 SER A CA 1
ATOM 656 C C . SER A 1 84 ? -1.608 -19.090 -4.871 1.00 46.00 84 SER A C 1
ATOM 658 O O . SER A 1 84 ? -1.479 -19.854 -3.921 1.00 46.00 84 SER A O 1
ATOM 660 N N . ASP A 1 85 ? -2.491 -18.088 -4.880 1.00 46.16 85 ASP A N 1
ATOM 661 C CA . ASP A 1 85 ? -3.379 -17.742 -3.753 1.00 46.16 85 ASP A CA 1
ATOM 662 C C . ASP A 1 85 ? -4.743 -18.482 -3.824 1.00 46.16 85 ASP A C 1
ATOM 664 O O . ASP A 1 85 ? -5.697 -18.087 -3.156 1.00 46.16 85 ASP A O 1
ATOM 668 N N . GLY A 1 86 ? -4.863 -19.516 -4.671 1.00 41.59 86 GLY A N 1
ATOM 669 C CA . GLY A 1 86 ? -6.135 -20.161 -5.031 1.00 41.59 86 GLY A CA 1
ATOM 670 C C . GLY A 1 86 ? -6.142 -21.695 -5.052 1.00 41.59 86 GLY A C 1
ATOM 671 O O . GLY A 1 86 ? -6.901 -22.261 -5.836 1.00 41.59 86 GLY A O 1
ATOM 672 N N . ASN A 1 87 ? -5.327 -22.365 -4.230 1.00 31.92 87 ASN A N 1
ATOM 673 C CA . ASN A 1 87 ? -5.424 -23.812 -3.985 1.00 31.92 87 ASN A CA 1
ATOM 674 C C . ASN A 1 87 ? -5.339 -24.123 -2.490 1.00 31.92 87 ASN A C 1
ATOM 676 O O . ASN A 1 87 ? -4.387 -23.610 -1.860 1.00 31.92 87 ASN A O 1
#

Foldseek 3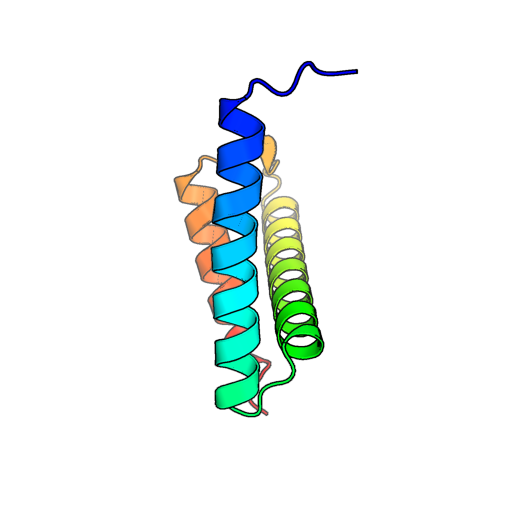Di:
DDDCDPVNVVVVVVVVVVVVVVCVVCVVVVHHPVVVVVVVVVLVVQLVVQLVVVCVVVVHDPVPDDPVRVVVSSVVSNVVVVVVVPD

Mean predicted aligned error: 9.04 Å

Radius of gyration: 18.24 Å; Cα contacts (8 Å, |Δi|>4): 28; chains: 1; bounding box: 39×49×30 Å